Protein AF-A0A6I9X4E3-F1 (afdb_monomer)

Radius of gyration: 18.96 Å; Cα contacts (8 Å, |Δi|>4): 136; chains: 1; bounding box: 42×47×48 Å

Sequence (162 aa):
MKYLDNVIDNRWKFTHHFEMVSGKAERVLSRLDLLMPNLRSPKFDKQWREMLTEIFPDDAALYTRKLIVPHLEKWLSRTHGFLSYRLTQALTNHGCFSSYLYRIRKFYTKRCEFCPAGRNDAGHTVFRCEAWSYLREEVERRLRKRLSEGTLVESMLSGRDE

Solvent-accessible surface area (backbone atoms only — not comparable to full-atom values): 9548 Å² total; per-residue (Å²): 90,81,54,95,94,38,45,38,49,100,83,74,44,53,62,69,34,50,52,52,50,49,56,48,46,52,52,50,49,51,51,45,51,72,74,42,74,56,85,78,42,88,82,41,57,64,63,48,50,54,59,65,67,56,85,58,89,89,49,74,56,51,65,31,38,69,43,42,59,88,43,41,72,63,59,75,66,55,88,53,80,81,81,46,77,69,54,48,26,46,56,50,51,32,73,89,28,32,37,38,26,29,76,72,70,75,39,96,48,38,53,35,92,72,44,98,77,55,53,20,36,34,71,34,54,71,54,62,33,70,74,43,41,72,63,43,51,55,50,20,61,76,67,72,42,79,66,36,74,90,36,46,54,59,52,60,71,67,51,72,78,126

Secondary structure (DSSP, 8-state):
-EETTEE--TT---HHHHHHHHHHHHHHHHHHHHH-GGGG-TTTHHHHHHHHH---TT-TTHHHHHHHGGGHHHHHT--S----HHHHHHHHT-SS-HHHHHHTTSSS--B-SS-SSSB-SHHHHHHT-GGGHHHHHHHHHHHTS---HHHHHHHHHH----

Organism: NCBI:txid144034

Mean predicted aligned error: 12.14 Å

pLDDT: mean 77.06, std 16.62, range [36.5, 94.88]

Structure (mmCIF, N/CA/C/O backbone):
data_AF-A0A6I9X4E3-F1
#
_entry.id   AF-A0A6I9X4E3-F1
#
loop_
_atom_site.group_PDB
_atom_site.id
_atom_site.type_symbol
_atom_site.label_atom_id
_atom_site.label_alt_id
_atom_site.label_comp_id
_atom_site.label_asym_id
_atom_site.label_entity_id
_atom_site.label_seq_id
_atom_site.pdbx_PDB_ins_code
_atom_site.Cartn_x
_atom_site.Cartn_y
_atom_site.Cartn_z
_atom_site.occupancy
_atom_site.B_iso_or_equiv
_atom_site.auth_seq_id
_atom_site.auth_comp_id
_atom_site.auth_asym_id
_atom_site.auth_atom_id
_atom_site.pdbx_PDB_model_num
ATOM 1 N N . MET A 1 1 ? -9.111 -33.411 -0.351 1.00 55.09 1 MET A N 1
ATOM 2 C CA . MET A 1 1 ? -7.936 -33.215 -1.236 1.00 55.09 1 MET A CA 1
ATOM 3 C C . MET A 1 1 ? -7.350 -31.826 -0.993 1.00 55.09 1 MET A C 1
ATOM 5 O O . MET A 1 1 ? -8.129 -30.913 -0.751 1.00 55.09 1 MET A O 1
ATOM 9 N N . LYS A 1 2 ? -6.019 -31.645 -1.015 1.00 57.34 2 LYS A N 1
ATOM 10 C CA . LYS A 1 2 ? -5.399 -30.305 -1.003 1.00 57.34 2 LYS A CA 1
ATOM 11 C C . LYS A 1 2 ? -5.208 -29.814 -2.439 1.00 57.34 2 LYS A C 1
ATOM 13 O O . LYS A 1 2 ? -4.599 -30.526 -3.227 1.00 57.34 2 LYS A O 1
ATOM 18 N N . TYR A 1 3 ? -5.704 -28.624 -2.760 1.00 48.06 3 TYR A N 1
ATOM 19 C CA . TYR A 1 3 ? -5.528 -27.985 -4.066 1.00 48.06 3 TYR A CA 1
ATOM 20 C C . TYR A 1 3 ? -5.309 -26.483 -3.888 1.00 48.06 3 TYR A C 1
ATOM 22 O O . TYR A 1 3 ? -6.135 -25.821 -3.263 1.00 48.06 3 TYR A O 1
ATOM 30 N N . LEU A 1 4 ? -4.197 -25.958 -4.418 1.00 47.81 4 LEU A N 1
ATOM 31 C CA . LEU A 1 4 ? -3.814 -24.541 -4.302 1.00 47.81 4 LEU A CA 1
ATOM 32 C C . LEU A 1 4 ? -3.966 -24.008 -2.863 1.00 47.81 4 LEU A C 1
ATOM 34 O O . LEU A 1 4 ? -4.667 -23.031 -2.630 1.00 47.81 4 LEU A O 1
ATOM 38 N N . ASP A 1 5 ? -3.393 -24.728 -1.892 1.00 54.94 5 ASP A N 1
ATOM 39 C CA . ASP A 1 5 ? -3.463 -24.451 -0.444 1.00 54.94 5 ASP A CA 1
ATOM 40 C C . ASP A 1 5 ? -4.854 -24.546 0.222 1.00 54.94 5 ASP A C 1
ATOM 42 O O . ASP A 1 5 ? -4.971 -24.403 1.442 1.00 54.94 5 ASP A O 1
ATOM 46 N N . ASN A 1 6 ? -5.897 -24.909 -0.529 1.00 52.66 6 ASN A N 1
ATOM 47 C CA . ASN A 1 6 ? -7.249 -25.136 -0.017 1.00 52.66 6 ASN A CA 1
ATOM 48 C C . ASN A 1 6 ? -7.501 -26.622 0.274 1.00 52.66 6 ASN A C 1
ATOM 50 O O . ASN A 1 6 ? -7.060 -27.496 -0.474 1.00 52.66 6 ASN A O 1
ATOM 54 N N . VAL A 1 7 ? -8.228 -26.926 1.356 1.00 63.41 7 VAL A N 1
ATOM 55 C CA . VAL A 1 7 ? -8.641 -28.301 1.695 1.00 63.41 7 VAL A CA 1
ATOM 56 C C . VAL A 1 7 ? -10.094 -28.499 1.279 1.00 63.41 7 VAL A C 1
ATOM 58 O O . VAL A 1 7 ? -11.002 -27.963 1.898 1.00 63.41 7 VAL A O 1
ATOM 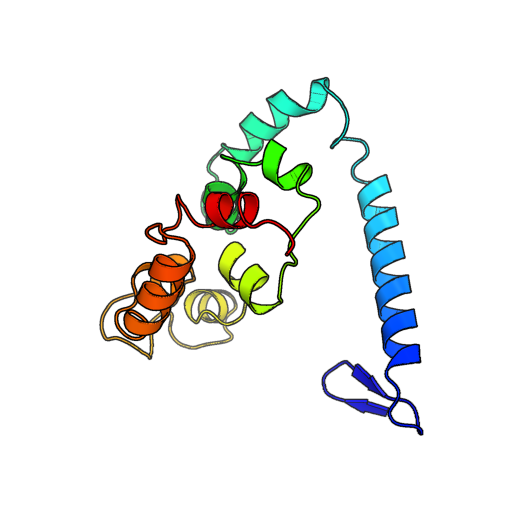61 N N . ILE A 1 8 ? -10.307 -29.276 0.224 1.00 54.81 8 ILE A N 1
ATOM 62 C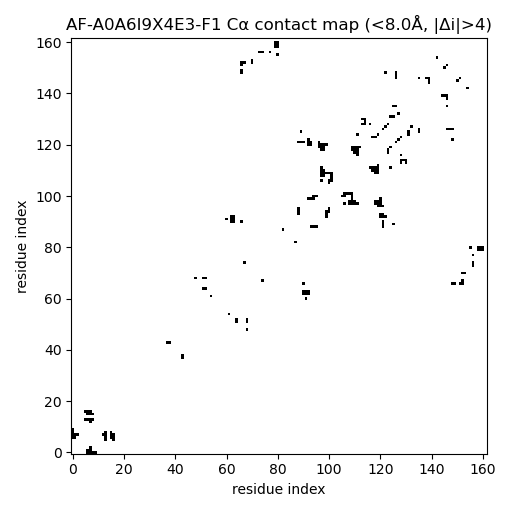 CA . ILE A 1 8 ? -11.626 -29.508 -0.369 1.00 54.81 8 ILE A CA 1
ATOM 63 C C . ILE A 1 8 ? -12.132 -30.882 0.092 1.00 54.81 8 ILE A C 1
ATOM 65 O O . ILE A 1 8 ? -11.390 -31.872 -0.010 1.00 54.81 8 ILE A O 1
ATOM 69 N N . ASP A 1 9 ? -13.354 -30.945 0.632 1.00 66.19 9 ASP A N 1
ATOM 70 C CA . ASP A 1 9 ? -14.000 -32.212 0.998 1.00 66.19 9 ASP A CA 1
ATOM 71 C C . ASP A 1 9 ? -14.547 -32.957 -0.238 1.00 66.19 9 ASP A C 1
ATOM 73 O O . ASP A 1 9 ? -14.553 -32.446 -1.358 1.00 66.19 9 ASP A O 1
ATOM 77 N N . ASN A 1 10 ? -14.985 -34.204 -0.061 1.00 64.19 10 ASN A N 1
ATOM 78 C CA . ASN A 1 10 ? -15.524 -35.027 -1.154 1.00 64.19 10 ASN A CA 1
ATOM 79 C C . ASN A 1 10 ? -16.861 -34.513 -1.723 1.00 64.19 10 ASN A C 1
ATOM 81 O O . ASN A 1 10 ? -17.331 -35.031 -2.732 1.00 64.19 10 ASN A O 1
ATOM 85 N N . ARG A 1 11 ? -17.465 -33.498 -1.097 1.00 63.97 11 ARG A N 1
ATOM 86 C CA . ARG A 1 11 ? -18.688 -32.818 -1.534 1.00 63.97 11 ARG A CA 1
ATOM 87 C C . ARG A 1 11 ? -18.393 -31.444 -2.140 1.00 63.97 11 ARG A C 1
ATOM 89 O O . ARG A 1 11 ? -19.334 -30.689 -2.372 1.00 63.97 11 ARG A O 1
ATOM 96 N N . TRP A 1 12 ? -17.119 -31.125 -2.391 1.00 56.16 12 TRP A N 1
ATOM 97 C CA . TRP A 1 12 ? -16.671 -29.828 -2.907 1.00 56.16 12 TRP A CA 1
ATOM 98 C C . TRP A 1 12 ? -17.074 -28.639 -2.024 1.00 56.16 12 TRP A C 1
ATOM 100 O O . TRP A 1 12 ? -17.170 -27.504 -2.490 1.00 56.16 12 TRP A O 1
ATOM 110 N N . LYS A 1 13 ? -17.295 -28.876 -0.728 1.00 61.41 13 LYS A N 1
ATOM 111 C CA . LYS A 1 13 ? -17.567 -27.817 0.238 1.00 61.41 13 LYS A CA 1
ATOM 112 C C . LYS A 1 13 ? -16.262 -27.352 0.874 1.00 61.41 13 LYS A C 1
ATOM 114 O O . LYS A 1 13 ? -15.345 -28.126 1.150 1.00 61.41 13 LYS A O 1
ATOM 119 N N . PHE A 1 14 ? -16.197 -26.048 1.122 1.00 52.66 14 PHE A N 1
ATOM 120 C CA . PHE A 1 14 ? -15.047 -25.381 1.737 1.00 52.66 14 PHE A CA 1
ATOM 121 C C . PHE A 1 14 ? -15.134 -25.343 3.266 1.00 52.66 14 PHE A C 1
ATOM 123 O O . PHE A 1 14 ? -14.249 -24.789 3.911 1.00 52.66 14 PHE A O 1
ATOM 130 N N . THR A 1 15 ? -16.185 -25.914 3.860 1.00 62.81 15 THR A N 1
ATOM 131 C CA . THR A 1 15 ? -16.524 -25.759 5.282 1.00 62.81 15 THR A CA 1
ATOM 132 C C . THR A 1 15 ? -15.370 -26.168 6.194 1.00 62.81 15 THR A C 1
ATOM 134 O O . THR A 1 15 ? -14.952 -25.386 7.039 1.00 62.81 15 THR A O 1
ATOM 137 N N . HIS A 1 16 ? -14.750 -27.321 5.933 1.00 62.38 16 HIS A N 1
ATOM 138 C CA . HIS A 1 16 ? -13.613 -27.799 6.721 1.00 62.38 16 HIS A CA 1
ATOM 139 C C . HIS A 1 16 ? -12.358 -26.919 6.569 1.00 62.38 16 HIS A C 1
ATOM 141 O O . HIS A 1 16 ? -11.597 -26.718 7.517 1.00 62.38 16 HIS A O 1
ATOM 147 N N . HIS A 1 17 ? -12.132 -26.353 5.377 1.00 63.72 17 HIS A N 1
ATOM 148 C CA . HIS A 1 17 ? -11.059 -25.381 5.171 1.00 63.72 17 HIS A CA 1
ATOM 149 C C . HIS A 1 1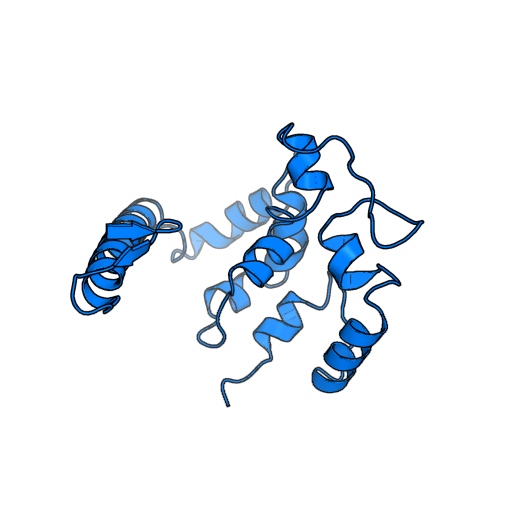7 ? -11.327 -24.081 5.934 1.00 63.72 17 HIS A C 1
ATOM 151 O O . HIS A 1 17 ? -10.422 -23.592 6.606 1.00 63.72 17 HIS A O 1
ATOM 157 N N . PHE A 1 18 ? -12.558 -23.564 5.892 1.00 67.69 18 PHE A N 1
ATOM 158 C CA . PHE A 1 18 ? -12.958 -22.380 6.653 1.00 67.69 18 PHE A CA 1
ATOM 159 C C . PHE A 1 18 ? -12.842 -22.596 8.162 1.00 67.69 18 PHE A C 1
ATOM 161 O O . PHE A 1 18 ? -12.282 -21.738 8.831 1.00 67.69 18 PHE A O 1
ATOM 168 N N . GLU A 1 19 ? -13.258 -23.743 8.698 1.00 70.44 19 GLU A N 1
ATOM 169 C CA . GLU A 1 19 ? -13.080 -24.083 10.119 1.00 70.44 19 GLU A CA 1
ATOM 170 C C . GLU A 1 19 ? -11.597 -24.113 10.517 1.00 70.44 19 GLU A C 1
ATOM 172 O O . GLU A 1 19 ? -11.201 -23.545 11.536 1.00 70.44 19 GLU A O 1
ATOM 177 N N . MET A 1 20 ? -10.735 -24.714 9.688 1.00 66.38 20 MET A N 1
ATOM 178 C CA . MET A 1 20 ? -9.293 -24.733 9.947 1.00 66.38 20 MET A CA 1
ATOM 179 C C . MET A 1 20 ? -8.652 -23.348 9.865 1.00 66.38 20 MET A C 1
ATOM 181 O O . MET A 1 20 ? -7.776 -23.036 10.677 1.00 66.38 20 MET A O 1
ATOM 185 N N . VAL A 1 21 ? -9.027 -22.540 8.871 1.00 66.25 21 VAL A N 1
ATOM 186 C CA . VAL A 1 21 ? -8.497 -21.182 8.696 1.00 66.25 21 VAL A CA 1
ATOM 187 C C . VAL A 1 21 ? -9.022 -20.265 9.795 1.00 66.25 21 VAL A C 1
ATOM 189 O O . VAL A 1 21 ? -8.214 -19.545 10.372 1.00 66.25 21 VAL A O 1
ATOM 192 N N . SER A 1 22 ? -10.302 -20.356 10.164 1.00 61.72 22 SER A N 1
ATOM 193 C CA . SER A 1 22 ? -10.894 -19.618 11.288 1.00 61.72 22 SER A CA 1
ATOM 194 C C . SER A 1 22 ? -10.214 -19.989 12.598 1.00 61.72 22 SER A C 1
ATOM 196 O O . SER A 1 22 ? -9.691 -19.118 13.277 1.00 61.72 22 SER A O 1
ATOM 198 N N . GLY A 1 23 ? -10.065 -21.282 12.901 1.00 66.62 23 GLY A N 1
ATOM 199 C CA . GLY A 1 23 ? -9.378 -21.713 14.119 1.00 66.62 23 GLY A CA 1
ATOM 200 C C . GLY A 1 23 ? -7.894 -21.322 14.148 1.00 66.62 23 GLY A C 1
ATOM 201 O O . GLY A 1 23 ? -7.329 -21.068 15.211 1.00 66.62 23 GLY A O 1
ATOM 202 N N . LYS A 1 24 ? -7.215 -21.252 12.993 1.00 67.69 24 LYS A N 1
ATOM 203 C CA . LYS A 1 24 ? -5.848 -20.702 12.910 1.00 67.69 24 LYS A CA 1
ATOM 204 C C . LYS A 1 24 ? -5.839 -19.190 13.110 1.00 67.69 24 LYS A C 1
ATOM 206 O O . LYS A 1 24 ? -4.972 -18.710 13.834 1.00 67.69 24 LYS A O 1
ATOM 211 N N . ALA A 1 25 ? -6.776 -18.470 12.500 1.00 49.62 25 ALA A N 1
ATOM 212 C CA . ALA A 1 25 ? -6.932 -17.033 12.657 1.00 49.62 25 ALA A CA 1
ATOM 213 C C . ALA A 1 25 ? -7.238 -16.681 14.115 1.00 49.62 25 ALA A C 1
ATOM 215 O O . ALA A 1 25 ? -6.543 -15.845 14.662 1.00 49.62 25 ALA A O 1
ATOM 216 N N . GLU A 1 26 ? -8.147 -17.387 14.786 1.00 57.12 26 GLU A N 1
ATOM 217 C CA . GLU A 1 26 ? -8.448 -17.230 16.215 1.00 57.12 26 GLU A CA 1
ATOM 218 C C . GLU A 1 26 ? -7.227 -17.484 17.098 1.00 57.12 26 GLU A C 1
ATOM 220 O O . GLU A 1 26 ? -6.965 -16.718 18.017 1.00 57.12 26 GLU A O 1
ATOM 225 N N . ARG A 1 27 ? -6.415 -18.510 16.811 1.00 64.62 27 ARG A N 1
ATOM 226 C CA . ARG A 1 27 ? -5.173 -18.753 17.566 1.00 64.62 27 ARG A CA 1
ATOM 227 C C . ARG A 1 27 ? -4.122 -17.673 17.336 1.00 64.62 27 ARG A C 1
ATOM 229 O O . ARG A 1 27 ? -3.394 -17.329 18.264 1.00 64.62 27 ARG A O 1
ATOM 236 N N . VAL A 1 28 ? -4.013 -17.161 16.112 1.00 60.22 28 VAL A N 1
ATOM 237 C CA . VAL A 1 28 ? -3.111 -16.049 15.789 1.00 60.22 28 VAL A CA 1
ATOM 238 C C . VAL A 1 28 ? -3.616 -14.763 16.43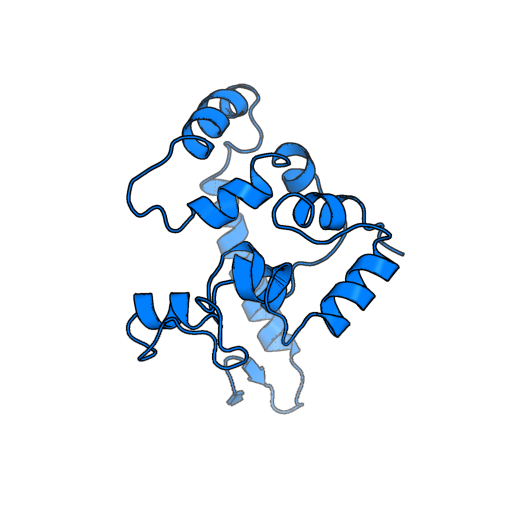5 1.00 60.22 28 VAL A C 1
ATOM 240 O O . VAL A 1 28 ? -2.823 -14.091 17.076 1.00 60.22 28 VAL A O 1
ATOM 243 N N . LEU A 1 29 ? -4.913 -14.467 16.353 1.00 49.41 29 LEU A N 1
ATOM 244 C CA . LEU A 1 29 ? -5.566 -13.323 16.987 1.00 49.41 29 LEU A CA 1
ATOM 245 C C . LEU A 1 29 ? -5.449 -13.392 18.506 1.00 49.41 29 LEU A C 1
ATOM 247 O O . LEU A 1 29 ? -5.061 -12.409 19.104 1.00 49.41 29 LEU A O 1
ATOM 251 N N . SER A 1 30 ? -5.653 -14.555 19.123 1.00 55.22 30 SER A N 1
ATOM 252 C CA . SER A 1 30 ? -5.479 -14.747 20.565 1.00 55.22 30 SER A CA 1
ATOM 253 C C . SER A 1 30 ? -4.018 -14.568 20.992 1.00 55.22 30 SER A C 1
ATOM 255 O O . SER A 1 30 ? -3.742 -13.936 22.004 1.00 55.22 30 SER A O 1
ATOM 257 N N . ARG A 1 31 ? -3.046 -15.043 20.200 1.00 50.41 31 ARG A N 1
ATOM 258 C CA . ARG A 1 31 ? -1.618 -14.784 20.467 1.00 50.41 31 ARG A CA 1
ATOM 259 C C . ARG A 1 31 ? -1.226 -13.331 20.229 1.00 50.41 31 ARG A C 1
ATOM 261 O O . ARG A 1 31 ? -0.376 -12.825 20.950 1.00 50.41 31 ARG A O 1
ATOM 268 N N . LEU A 1 32 ? -1.824 -12.678 19.239 1.00 51.19 32 LEU A N 1
ATOM 269 C CA . LEU A 1 32 ? -1.653 -11.254 18.976 1.00 51.19 32 LEU A CA 1
ATOM 270 C C . LEU A 1 32 ? -2.302 -10.415 20.082 1.00 51.19 32 LEU A C 1
ATOM 272 O O . LEU A 1 32 ? -1.669 -9.475 20.529 1.00 51.19 32 LEU A O 1
ATOM 276 N N . ASP A 1 33 ? -3.467 -10.796 20.605 1.00 45.94 33 ASP A N 1
ATOM 277 C CA . ASP A 1 33 ? -4.105 -10.190 21.783 1.00 45.94 33 ASP A CA 1
ATOM 278 C C . ASP A 1 33 ? -3.231 -10.354 23.035 1.00 45.94 33 ASP A C 1
ATOM 280 O O . ASP A 1 33 ? -3.090 -9.421 23.822 1.00 45.94 33 ASP A O 1
ATOM 284 N N . LEU A 1 34 ? -2.578 -11.512 23.193 1.00 51.94 34 LEU A N 1
ATOM 285 C CA . LEU A 1 34 ? -1.637 -11.773 24.289 1.00 51.94 34 LEU A CA 1
ATOM 286 C C . LEU A 1 34 ? -0.309 -11.007 24.142 1.00 51.94 34 LEU A C 1
ATOM 288 O O . LEU A 1 34 ? 0.288 -10.624 25.144 1.00 51.94 34 LEU A O 1
ATOM 292 N N . LEU A 1 35 ? 0.157 -10.769 22.912 1.00 42.66 35 LEU A N 1
ATOM 293 C CA . LEU A 1 35 ? 1.342 -9.950 22.614 1.00 42.66 35 LEU A CA 1
ATOM 294 C C . LEU A 1 35 ? 1.038 -8.446 22.592 1.00 42.66 35 LEU A C 1
ATOM 296 O O . LEU A 1 35 ? 1.953 -7.637 22.744 1.00 42.66 35 LEU A O 1
ATOM 300 N N . MET A 1 36 ? -0.226 -8.059 22.411 1.00 48.59 36 MET A N 1
ATOM 301 C CA . MET A 1 36 ? -0.662 -6.673 22.236 1.00 48.59 36 MET A CA 1
ATOM 302 C C . MET A 1 36 ? -1.744 -6.222 23.242 1.00 48.59 36 MET A C 1
ATOM 304 O O . MET A 1 36 ? -2.715 -5.584 22.829 1.00 48.59 36 MET A O 1
ATOM 308 N N . PRO A 1 37 ? -1.545 -6.353 24.573 1.00 44.91 37 PRO A N 1
ATOM 309 C CA . PRO A 1 37 ? -2.338 -5.590 25.556 1.00 44.91 37 PRO A CA 1
ATOM 310 C C . PRO A 1 37 ? -2.144 -4.058 25.422 1.00 44.91 37 PRO A C 1
ATOM 312 O O . PRO A 1 37 ? -2.823 -3.248 26.049 1.00 44.91 37 PRO A O 1
ATOM 315 N N . ASN A 1 38 ? -1.216 -3.666 24.557 1.00 46.19 38 ASN A N 1
ATOM 316 C CA . ASN A 1 38 ? -0.629 -2.354 24.383 1.00 46.19 38 ASN A CA 1
ATOM 317 C C . ASN A 1 38 ? -1.339 -1.450 23.366 1.00 46.19 38 ASN A C 1
ATOM 319 O O . ASN A 1 38 ? -1.136 -0.242 23.390 1.00 46.19 38 ASN A O 1
ATOM 323 N N . LEU A 1 39 ? -2.219 -1.986 22.515 1.00 48.34 39 LEU A N 1
ATOM 324 C CA . LEU A 1 39 ? -2.996 -1.154 21.583 1.00 48.34 39 LEU A CA 1
ATOM 325 C C . LEU A 1 39 ? -4.139 -0.370 22.256 1.00 48.34 39 LEU A C 1
ATOM 327 O O . LEU A 1 39 ? -4.776 0.451 21.606 1.00 48.34 39 LEU A O 1
ATOM 331 N N . ARG A 1 40 ? -4.436 -0.635 23.536 1.00 45.94 40 ARG A N 1
ATOM 332 C CA . ARG A 1 40 ? -5.590 -0.055 24.250 1.00 45.94 40 ARG A CA 1
ATOM 333 C C . ARG A 1 40 ? -5.224 0.821 25.454 1.00 45.94 40 ARG A C 1
ATOM 335 O O . ARG A 1 40 ? -6.121 1.229 26.186 1.00 45.94 40 ARG A O 1
ATOM 342 N N . SER A 1 41 ? -3.942 1.118 25.689 1.00 45.00 41 SER A N 1
ATOM 343 C CA . SER A 1 41 ? -3.520 1.931 26.841 1.00 45.00 41 SER A CA 1
ATOM 344 C C . SER A 1 41 ? -3.166 3.372 26.436 1.00 45.00 41 SER A C 1
ATOM 346 O O . SER A 1 41 ? -2.341 3.559 25.545 1.00 45.00 41 SER A O 1
ATOM 348 N N . PRO A 1 42 ? -3.679 4.412 27.120 1.00 46.28 42 PRO A N 1
ATOM 349 C CA . PRO A 1 42 ? -3.357 5.815 26.819 1.00 46.28 42 PRO A CA 1
ATOM 350 C C . PRO A 1 42 ? -1.864 6.169 26.931 1.00 46.28 42 PRO A C 1
ATOM 352 O O . PRO A 1 42 ? -1.402 7.125 26.317 1.00 46.28 42 PRO A O 1
ATOM 355 N N . LYS A 1 43 ? -1.081 5.398 27.703 1.00 45.50 43 LYS A N 1
ATOM 356 C CA . LYS A 1 43 ? 0.378 5.587 27.835 1.00 45.50 43 LYS A CA 1
ATOM 357 C C . LYS A 1 43 ? 1.173 5.051 26.633 1.00 45.50 43 LYS A C 1
ATOM 359 O O . LYS A 1 43 ? 2.348 5.379 26.503 1.00 45.50 43 LYS A O 1
ATOM 364 N N . PHE A 1 44 ? 0.544 4.253 25.769 1.00 51.44 44 PHE A N 1
ATOM 365 C CA . PHE A 1 44 ? 1.168 3.602 24.614 1.00 51.44 44 PHE A CA 1
ATOM 366 C C . PHE A 1 44 ? 1.180 4.458 23.340 1.00 51.44 44 PHE A C 1
ATOM 368 O O . PHE A 1 44 ? 2.004 4.225 22.462 1.00 51.44 44 PHE A O 1
ATOM 375 N N . ASP A 1 45 ? 0.325 5.477 23.250 1.00 56.22 45 ASP A N 1
ATOM 376 C CA . ASP A 1 45 ? 0.133 6.267 22.028 1.00 56.22 45 ASP A CA 1
ATOM 377 C C . ASP A 1 45 ? 1.378 7.103 21.652 1.00 56.22 45 ASP A C 1
ATOM 379 O O . ASP A 1 45 ? 1.827 7.116 20.505 1.00 56.22 45 ASP A O 1
ATOM 383 N N . LYS A 1 46 ? 2.035 7.736 22.635 1.00 58.28 46 LYS A N 1
ATOM 384 C CA . LYS A 1 46 ? 3.151 8.658 22.356 1.00 58.28 46 LYS A CA 1
ATOM 385 C C . LYS A 1 46 ? 4.436 7.951 21.891 1.00 58.28 46 LYS A C 1
ATOM 387 O O . LYS A 1 46 ? 4.984 8.314 20.854 1.00 58.28 46 LYS A O 1
ATOM 392 N N . GLN A 1 47 ? 4.881 6.914 22.609 1.00 61.53 47 GLN A N 1
ATOM 393 C CA . GLN A 1 47 ? 6.108 6.169 22.273 1.00 61.53 47 GLN A CA 1
ATOM 394 C C . GLN A 1 47 ? 5.995 5.400 20.950 1.00 61.53 47 GLN A C 1
ATOM 396 O O . GLN A 1 47 ? 6.969 5.290 20.207 1.00 61.53 47 GLN A O 1
ATOM 401 N N . TRP A 1 48 ? 4.810 4.879 20.622 1.00 63.81 48 TRP A N 1
ATOM 402 C CA . TRP A 1 48 ? 4.614 4.143 19.373 1.00 63.81 48 TRP A CA 1
ATOM 403 C C . TRP A 1 48 ? 4.553 5.055 18.165 1.00 63.81 48 TRP A C 1
ATOM 405 O O . TRP A 1 48 ?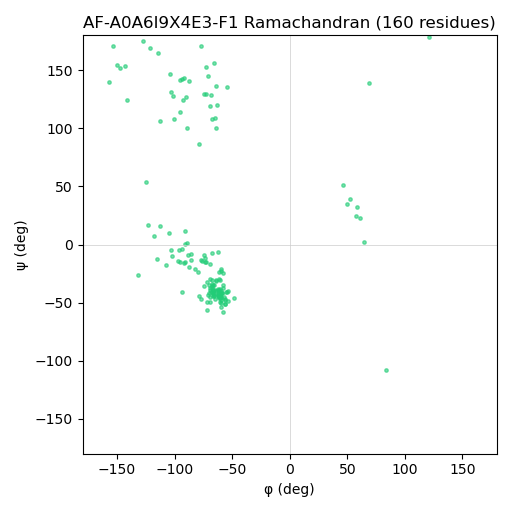 5.086 4.686 17.123 1.00 63.81 48 TRP A O 1
ATOM 415 N N . ARG A 1 49 ? 3.966 6.250 18.289 1.00 64.44 49 ARG A N 1
ATOM 416 C CA . ARG A 1 49 ? 4.043 7.250 17.219 1.00 64.44 49 ARG A CA 1
ATOM 417 C C . ARG A 1 49 ? 5.487 7.620 16.925 1.00 64.44 49 ARG A C 1
ATOM 419 O O . ARG A 1 49 ? 5.872 7.567 15.765 1.00 64.44 49 ARG A O 1
ATOM 426 N N . GLU A 1 50 ? 6.280 7.898 17.958 1.00 69.00 50 GLU A N 1
ATOM 427 C CA . GLU A 1 50 ? 7.707 8.213 17.822 1.00 69.00 50 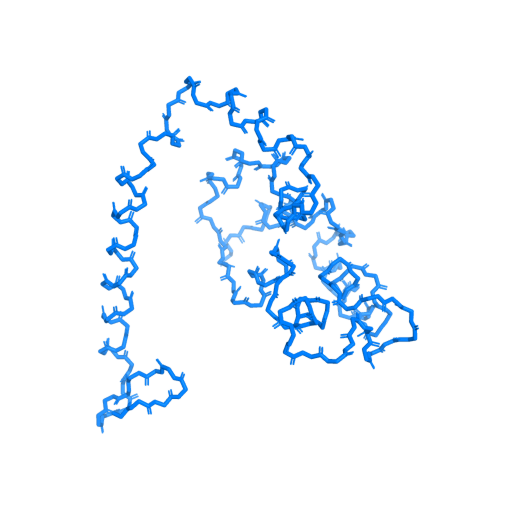GLU A CA 1
ATOM 428 C C . GLU A 1 50 ? 8.454 7.081 17.083 1.00 69.00 50 GLU A C 1
ATOM 430 O O . GLU A 1 50 ? 9.043 7.328 16.028 1.00 69.00 50 GLU A O 1
ATOM 435 N N . MET A 1 51 ? 8.294 5.824 17.517 1.00 69.81 51 MET A N 1
ATOM 436 C CA . MET A 1 51 ? 8.882 4.641 16.862 1.00 69.81 51 MET A CA 1
ATOM 437 C C . MET A 1 51 ? 8.383 4.426 15.419 1.00 69.81 51 MET A C 1
ATOM 439 O O . MET A 1 51 ? 9.146 4.092 14.513 1.00 69.81 51 MET A O 1
ATOM 443 N N . LEU A 1 52 ? 7.087 4.619 15.164 1.00 70.12 52 LEU A N 1
ATOM 444 C CA . LEU A 1 52 ? 6.489 4.467 13.835 1.00 70.12 52 LEU A CA 1
ATOM 445 C C . LEU A 1 52 ? 6.848 5.616 12.885 1.00 70.12 52 LEU A C 1
ATOM 447 O O . LEU A 1 52 ? 6.692 5.452 11.675 1.00 70.12 52 LEU A O 1
ATOM 451 N N . THR A 1 53 ? 7.357 6.733 13.401 1.00 71.31 53 THR A N 1
ATOM 452 C CA . THR A 1 53 ? 7.897 7.840 12.600 1.00 71.31 53 THR A CA 1
ATOM 453 C C . THR A 1 53 ? 9.413 7.786 12.414 1.00 71.31 53 THR A C 1
ATOM 455 O O . THR A 1 53 ? 9.931 8.442 11.513 1.00 71.31 53 THR A O 1
ATOM 458 N N . GLU A 1 54 ? 10.125 6.977 13.201 1.00 72.06 54 GLU A N 1
ATOM 459 C CA . GLU A 1 54 ? 11.578 6.826 13.104 1.00 72.06 54 GLU A CA 1
ATOM 460 C C . GLU A 1 54 ? 11.980 6.132 11.795 1.00 72.06 54 GLU A C 1
ATOM 462 O O . GLU A 1 54 ? 11.436 5.087 11.441 1.00 72.06 54 GLU A O 1
ATOM 467 N N . ILE A 1 55 ? 12.912 6.703 11.031 1.00 71.56 55 ILE A N 1
ATOM 468 C CA . ILE A 1 55 ? 13.341 6.139 9.744 1.00 71.56 55 ILE A CA 1
ATOM 469 C C . ILE A 1 55 ? 14.592 5.291 9.964 1.00 71.56 55 ILE A C 1
ATOM 471 O O . ILE A 1 55 ? 15.660 5.826 10.249 1.00 71.56 55 ILE A O 1
ATOM 475 N N . PHE A 1 56 ? 14.475 3.980 9.754 1.00 72.12 56 PHE A N 1
ATOM 476 C CA . PHE A 1 56 ? 15.621 3.074 9.749 1.00 72.12 56 PHE A CA 1
ATOM 477 C C . PHE A 1 56 ? 16.155 2.884 8.318 1.00 72.12 56 PHE A C 1
ATOM 479 O O . PHE A 1 56 ? 15.358 2.806 7.373 1.00 72.12 56 PHE A O 1
ATOM 486 N N . PRO A 1 57 ? 17.484 2.785 8.125 1.00 57.44 57 PRO A N 1
ATOM 487 C CA . PRO A 1 57 ? 18.057 2.335 6.861 1.00 57.44 57 PRO A CA 1
ATOM 488 C C . PRO A 1 57 ? 17.464 0.975 6.459 1.00 57.44 57 PRO A C 1
ATOM 490 O O . PRO A 1 57 ? 17.310 0.094 7.301 1.00 57.44 57 PRO A O 1
ATOM 493 N N . ASP A 1 58 ? 17.102 0.819 5.184 1.00 65.56 58 ASP A N 1
ATOM 494 C CA . ASP A 1 58 ? 16.497 -0.401 4.620 1.00 65.56 58 ASP A CA 1
ATOM 495 C C . ASP A 1 58 ? 15.149 -0.839 5.227 1.00 65.56 58 ASP A C 1
ATOM 497 O O . ASP A 1 58 ? 14.736 -1.994 5.081 1.00 65.56 58 ASP A O 1
ATOM 501 N N . ASP A 1 59 ? 14.408 0.089 5.840 1.00 72.94 59 ASP A N 1
ATOM 502 C CA . ASP A 1 59 ? 13.092 -0.211 6.396 1.00 72.94 59 ASP A CA 1
ATOM 503 C C . ASP A 1 59 ? 12.069 -0.607 5.315 1.00 72.94 59 ASP A C 1
ATOM 505 O O . ASP A 1 59 ? 11.443 0.223 4.645 1.00 72.94 59 ASP A O 1
ATOM 509 N N . ALA A 1 60 ? 11.846 -1.916 5.192 1.00 72.69 60 ALA A N 1
ATOM 510 C CA . ALA A 1 60 ? 10.838 -2.490 4.313 1.00 72.69 60 ALA A CA 1
ATOM 511 C C . ALA A 1 60 ? 9.406 -2.049 4.671 1.00 72.69 60 ALA A C 1
ATOM 513 O O . ALA A 1 60 ? 8.545 -2.059 3.790 1.00 72.69 60 ALA A O 1
ATOM 514 N N . ALA A 1 61 ? 9.150 -1.649 5.921 1.00 79.44 61 ALA A N 1
ATOM 515 C CA . ALA A 1 61 ? 7.849 -1.188 6.390 1.00 79.44 61 ALA A CA 1
ATOM 516 C C . ALA A 1 61 ? 7.611 0.311 6.145 1.00 79.44 61 ALA A C 1
ATOM 518 O O . ALA A 1 61 ? 6.477 0.766 6.305 1.00 79.44 61 ALA A O 1
ATOM 519 N N . LEU A 1 62 ? 8.622 1.076 5.711 1.00 83.88 62 LEU A N 1
ATOM 520 C CA . LEU A 1 62 ? 8.529 2.529 5.522 1.00 83.88 62 LEU A CA 1
ATOM 521 C C . LEU A 1 62 ? 7.362 2.921 4.612 1.00 83.88 62 LEU A C 1
ATOM 523 O O . LEU A 1 62 ? 6.660 3.891 4.887 1.00 83.88 62 LEU A O 1
ATOM 527 N N . TYR A 1 63 ? 7.139 2.157 3.541 1.00 87.75 63 TYR A N 1
ATOM 528 C CA . TYR A 1 63 ? 6.021 2.382 2.626 1.00 87.75 63 TYR A CA 1
ATOM 529 C C . TYR A 1 63 ? 4.674 2.285 3.354 1.00 87.75 63 TYR A C 1
ATOM 531 O O . TYR A 1 63 ? 3.892 3.232 3.342 1.00 87.75 63 TYR A O 1
ATOM 539 N N . THR A 1 64 ? 4.436 1.177 4.057 1.00 88.75 64 THR A N 1
ATOM 540 C CA . THR A 1 64 ? 3.204 0.943 4.819 1.00 88.75 64 THR A CA 1
ATOM 541 C C . THR A 1 64 ? 3.007 1.999 5.904 1.00 88.75 64 THR A C 1
ATOM 543 O O . THR A 1 64 ? 1.906 2.522 6.069 1.00 88.75 64 THR A O 1
ATOM 546 N N . ARG A 1 65 ? 4.081 2.351 6.628 1.00 86.19 65 ARG A N 1
ATOM 547 C CA . ARG A 1 65 ? 4.039 3.365 7.689 1.00 86.19 65 ARG A CA 1
ATOM 548 C C . ARG A 1 65 ? 3.640 4.729 7.131 1.00 86.19 65 ARG A C 1
ATOM 550 O O . ARG A 1 65 ? 2.743 5.353 7.685 1.00 86.19 65 ARG A O 1
ATOM 557 N N . LYS A 1 66 ? 4.208 5.149 5.994 1.00 87.31 66 LYS A N 1
ATOM 558 C CA . LYS A 1 66 ? 3.832 6.407 5.321 1.00 87.31 66 LYS A CA 1
ATOM 559 C C . LYS A 1 66 ? 2.349 6.478 4.956 1.00 87.31 66 LYS A C 1
ATOM 561 O O . LYS A 1 66 ? 1.781 7.562 5.012 1.00 87.31 66 LYS A O 1
ATOM 566 N N . LEU A 1 67 ? 1.735 5.351 4.596 1.00 89.31 67 LEU A N 1
ATOM 567 C CA . LEU A 1 67 ? 0.312 5.296 4.260 1.00 89.31 67 LEU A CA 1
ATOM 568 C C . LEU A 1 67 ? -0.586 5.317 5.506 1.00 89.31 67 LEU A C 1
ATOM 570 O O . LEU A 1 67 ? -1.579 6.038 5.538 1.00 89.31 67 LEU A O 1
ATOM 574 N N . ILE A 1 68 ? -0.264 4.504 6.518 1.00 87.50 68 ILE A N 1
ATOM 575 C CA . ILE A 1 68 ? -1.183 4.217 7.631 1.00 87.50 68 ILE A CA 1
ATOM 576 C C . ILE A 1 68 ? -0.971 5.149 8.824 1.00 87.50 68 ILE A C 1
ATOM 578 O O . ILE A 1 68 ? -1.953 5.592 9.412 1.00 87.50 68 ILE A O 1
ATOM 582 N N . VAL A 1 69 ? 0.276 5.471 9.188 1.00 86.38 69 VAL A N 1
ATOM 583 C CA . VAL A 1 69 ? 0.594 6.245 10.406 1.00 86.38 69 VAL A CA 1
ATOM 584 C C . VAL A 1 69 ? -0.129 7.600 10.464 1.00 86.38 69 VAL A C 1
ATOM 586 O O . VAL A 1 69 ? -0.670 7.909 11.527 1.00 86.38 69 VAL A O 1
ATOM 589 N N . PRO A 1 70 ? -0.264 8.375 9.363 1.00 89.62 70 PRO A N 1
ATOM 590 C CA . PRO A 1 70 ? -1.037 9.625 9.377 1.00 89.62 70 PRO A CA 1
ATOM 591 C C . PRO A 1 70 ? -2.513 9.454 9.765 1.00 89.62 70 PRO A C 1
ATOM 593 O O . PRO A 1 70 ? -3.169 10.409 10.178 1.00 89.62 70 PRO A O 1
ATOM 596 N N . HIS A 1 71 ? -3.044 8.239 9.633 1.00 86.19 71 HIS A N 1
ATOM 597 C CA . HIS A 1 71 ? -4.437 7.906 9.895 1.00 86.19 71 HIS A CA 1
ATOM 598 C C . HIS A 1 71 ? -4.599 6.797 10.942 1.00 86.19 71 HIS A C 1
ATOM 600 O O . HIS A 1 71 ? -5.678 6.212 11.024 1.00 86.19 71 HIS A O 1
ATOM 606 N N . LEU A 1 72 ? -3.561 6.504 11.735 1.00 83.44 72 LEU A N 1
ATOM 607 C CA . LEU A 1 72 ? -3.474 5.290 12.553 1.00 83.44 72 LEU A CA 1
ATOM 608 C C . LEU A 1 72 ? -4.689 5.091 13.470 1.00 83.44 72 LEU A C 1
ATOM 610 O O . LEU A 1 72 ? -5.299 4.030 13.437 1.00 83.44 72 LEU A O 1
ATOM 614 N N . GLU A 1 73 ? -5.103 6.124 14.207 1.00 81.50 73 GLU A N 1
ATOM 615 C CA . GLU A 1 73 ? -6.266 6.050 15.110 1.00 81.50 73 GLU A CA 1
ATOM 616 C C . GLU A 1 73 ? -7.562 5.700 14.377 1.00 81.50 73 GLU A C 1
ATOM 618 O O . GLU A 1 73 ? -8.327 4.824 14.785 1.00 81.50 73 GLU A O 1
ATOM 623 N N . LYS A 1 74 ? -7.803 6.372 13.246 1.00 83.62 74 LYS A N 1
ATOM 624 C CA . LYS A 1 74 ? -8.985 6.132 12.412 1.00 83.62 74 LYS A CA 1
ATOM 625 C C . LYS A 1 74 ? -8.923 4.749 11.770 1.00 83.62 74 LYS A C 1
ATOM 627 O O . LYS A 1 74 ? -9.943 4.091 11.636 1.00 83.62 74 LYS A O 1
ATOM 632 N N . TRP A 1 75 ? -7.729 4.297 11.396 1.00 85.38 75 TRP A N 1
ATOM 633 C CA . TRP A 1 75 ? -7.499 2.971 10.837 1.00 85.38 75 TRP A CA 1
ATOM 634 C C . TRP A 1 75 ? -7.773 1.857 11.846 1.00 85.38 75 TRP A C 1
ATOM 636 O O . TRP A 1 75 ? -8.446 0.889 11.503 1.00 85.38 75 TRP A O 1
ATOM 646 N N . LEU A 1 76 ? -7.301 2.006 13.087 1.00 80.38 76 LEU A N 1
ATOM 647 C CA . LEU A 1 76 ? -7.520 1.043 14.170 1.00 80.38 76 LEU A CA 1
ATOM 648 C C . LEU A 1 76 ? -8.985 0.974 14.617 1.00 80.38 76 LEU A C 1
ATOM 650 O O . LEU A 1 76 ? -9.448 -0.086 15.027 1.00 80.38 76 LEU A O 1
ATOM 654 N N . SER A 1 77 ? -9.714 2.085 14.516 1.00 81.00 77 SER A N 1
ATOM 655 C CA . SER A 1 77 ? -11.144 2.164 14.844 1.00 81.00 77 SER A CA 1
ATOM 656 C C . SER A 1 77 ? -12.075 1.884 13.657 1.00 81.00 77 SER A C 1
ATOM 658 O O . SER A 1 77 ? -13.294 1.926 13.817 1.00 81.00 77 SER A O 1
ATOM 660 N N . ARG A 1 78 ? -11.534 1.586 12.468 1.00 80.75 78 ARG A N 1
ATOM 661 C CA . ARG A 1 78 ? -12.324 1.347 11.252 1.00 80.75 78 ARG A CA 1
ATOM 662 C C . ARG A 1 78 ? -13.113 0.039 11.366 1.00 80.75 78 ARG A C 1
ATOM 664 O O . ARG A 1 78 ? -12.522 -1.034 11.451 1.00 80.75 78 ARG A O 1
ATOM 671 N N . THR A 1 79 ? -14.441 0.125 11.305 1.00 79.94 79 THR A N 1
ATOM 672 C CA . THR A 1 79 ? -15.367 -1.019 11.451 1.00 79.94 79 THR A CA 1
ATOM 673 C C . THR A 1 79 ? -15.948 -1.544 10.138 1.00 79.94 79 THR A C 1
ATOM 675 O O . THR A 1 79 ? -16.566 -2.603 10.135 1.00 79.94 79 THR A O 1
ATOM 678 N N . HIS A 1 80 ? -15.744 -0.824 9.038 1.00 79.19 80 HIS A N 1
ATOM 679 C CA . HIS A 1 80 ? -16.304 -1.108 7.715 1.00 79.19 80 HIS A CA 1
ATOM 680 C C . HIS A 1 80 ? -15.205 -1.464 6.711 1.00 79.19 80 HIS A C 1
ATOM 682 O O . HIS A 1 80 ? -14.037 -1.158 6.952 1.00 79.19 80 HIS A O 1
ATOM 688 N N . GLY A 1 81 ? -15.559 -2.047 5.562 1.00 77.50 81 GLY A N 1
ATOM 689 C CA . GLY A 1 81 ? -14.647 -2.353 4.449 1.00 77.50 81 GLY A CA 1
ATOM 690 C C . GLY A 1 81 ? -13.599 -3.457 4.705 1.00 77.50 81 GLY A C 1
ATOM 691 O O . GLY A 1 81 ? -12.914 -3.501 5.729 1.00 77.50 81 GLY A O 1
ATOM 692 N N . PHE A 1 82 ? -13.377 -4.321 3.714 1.00 78.94 82 PHE A N 1
ATOM 693 C CA . PHE A 1 82 ? -12.472 -5.474 3.811 1.00 78.94 82 PHE A CA 1
ATOM 694 C C . PHE A 1 82 ? -11.126 -5.268 3.089 1.00 78.94 82 PHE A C 1
ATOM 696 O O . PHE A 1 82 ? -11.055 -4.640 2.031 1.00 78.94 82 PHE A O 1
ATOM 703 N N . LEU A 1 83 ? -10.049 -5.854 3.629 1.00 83.38 83 LEU A N 1
ATOM 704 C CA . LEU A 1 83 ? -8.742 -5.913 2.968 1.00 83.38 83 LEU A CA 1
ATOM 705 C C . LEU A 1 83 ? -8.629 -7.167 2.099 1.00 83.38 83 LEU A C 1
ATOM 707 O O . LEU A 1 83 ? -8.321 -8.255 2.583 1.00 83.38 83 LEU A O 1
ATOM 711 N N . SER A 1 84 ? -8.831 -7.009 0.791 1.00 83.69 84 SER A N 1
ATOM 712 C CA . SER A 1 84 ? -8.562 -8.096 -0.153 1.00 83.69 84 SER A CA 1
ATOM 713 C C . SER A 1 84 ? -7.071 -8.436 -0.216 1.00 83.69 84 SER A C 1
ATOM 715 O O . SER A 1 84 ? -6.216 -7.587 0.028 1.00 83.69 84 SER A O 1
ATOM 717 N N . TYR A 1 85 ? -6.742 -9.664 -0.628 1.00 84.25 85 TYR A N 1
ATOM 718 C CA . TYR A 1 85 ? -5.356 -10.110 -0.826 1.00 84.25 85 TYR A CA 1
ATOM 719 C C . TYR A 1 85 ? -4.520 -9.119 -1.656 1.00 84.25 85 TYR A C 1
ATOM 721 O O . TYR A 1 85 ? -3.409 -8.759 -1.267 1.00 84.25 85 TYR A O 1
ATOM 729 N N . ARG A 1 86 ? -5.074 -8.624 -2.773 1.00 86.31 86 ARG A N 1
ATOM 730 C CA . ARG A 1 86 ? -4.395 -7.663 -3.660 1.00 86.31 86 ARG A CA 1
ATOM 731 C C . ARG A 1 86 ? -4.235 -6.291 -3.006 1.00 86.31 86 ARG A C 1
ATOM 733 O O . ARG A 1 86 ? -3.197 -5.657 -3.171 1.00 86.31 86 ARG A O 1
ATOM 740 N N . LEU A 1 87 ? -5.233 -5.847 -2.241 1.00 85.44 87 LEU A N 1
ATOM 741 C CA . LEU A 1 87 ? -5.167 -4.574 -1.526 1.00 85.44 87 LEU A CA 1
ATOM 742 C C . LEU A 1 87 ? -4.125 -4.618 -0.403 1.00 85.44 87 LEU A C 1
ATOM 744 O O . LEU A 1 87 ? -3.340 -3.687 -0.264 1.00 85.44 87 LEU A O 1
ATOM 748 N N . THR A 1 88 ? -4.044 -5.726 0.335 1.00 88.31 88 THR A N 1
ATOM 749 C CA . THR A 1 88 ? -2.995 -5.951 1.339 1.00 88.31 88 THR A CA 1
ATOM 750 C C . THR A 1 88 ? -1.606 -5.940 0.706 1.00 88.31 88 THR A C 1
ATOM 752 O O . THR A 1 88 ? -0.697 -5.311 1.244 1.00 88.31 88 THR A O 1
ATOM 755 N N . GLN A 1 89 ? -1.428 -6.576 -0.458 1.00 89.56 89 GLN A N 1
ATOM 756 C CA . GLN A 1 89 ? -0.165 -6.520 -1.202 1.00 89.56 89 GLN A CA 1
ATOM 757 C C . GLN A 1 89 ? 0.204 -5.095 -1.611 1.00 89.56 89 GLN A C 1
ATOM 759 O O . GLN A 1 89 ? 1.343 -4.682 -1.395 1.00 89.56 89 GLN A O 1
ATOM 764 N N . ALA A 1 90 ? -0.757 -4.329 -2.138 1.00 90.12 90 ALA A N 1
ATOM 765 C CA . ALA A 1 90 ? -0.559 -2.927 -2.487 1.00 90.12 90 ALA A CA 1
ATOM 766 C C . ALA A 1 90 ? -0.157 -2.088 -1.264 1.00 90.12 90 ALA A C 1
ATOM 768 O O . ALA A 1 90 ? 0.871 -1.426 -1.315 1.00 90.12 90 ALA A O 1
ATOM 769 N N . LEU A 1 91 ? -0.891 -2.182 -0.148 1.00 90.44 91 LEU A N 1
ATOM 770 C CA . LEU A 1 91 ? -0.612 -1.434 1.089 1.00 90.44 91 LEU A CA 1
ATOM 771 C C . LEU A 1 91 ? 0.749 -1.760 1.707 1.00 90.44 91 LEU A C 1
ATOM 773 O O . LEU A 1 91 ? 1.351 -0.909 2.354 1.00 90.44 91 LEU A O 1
ATOM 777 N N . THR A 1 92 ? 1.229 -2.986 1.511 1.00 88.75 92 THR A N 1
ATOM 778 C CA . THR A 1 92 ? 2.510 -3.445 2.056 1.00 88.75 92 THR A CA 1
ATOM 779 C C . THR A 1 92 ? 3.663 -3.342 1.067 1.00 88.75 92 THR A C 1
ATOM 781 O O . THR A 1 92 ? 4.800 -3.597 1.448 1.00 88.75 92 THR A O 1
ATOM 784 N N . ASN A 1 93 ? 3.405 -2.960 -0.190 1.00 90.38 93 ASN A N 1
ATOM 785 C CA . ASN A 1 93 ? 4.384 -2.973 -1.280 1.00 90.38 93 ASN A CA 1
ATOM 786 C C . ASN A 1 93 ? 5.096 -4.334 -1.448 1.00 90.38 93 ASN A C 1
ATOM 788 O O . ASN A 1 93 ? 6.307 -4.416 -1.672 1.00 90.38 93 ASN A O 1
ATOM 792 N N . HIS A 1 94 ? 4.345 -5.424 -1.285 1.00 87.62 94 HIS A N 1
ATOM 793 C CA . HIS A 1 94 ? 4.847 -6.801 -1.269 1.00 87.62 94 HIS A CA 1
ATOM 794 C C . HIS A 1 94 ? 4.090 -7.695 -2.264 1.00 87.62 94 HIS A C 1
ATOM 796 O O . HIS A 1 94 ? 3.106 -7.294 -2.879 1.00 87.62 94 HIS A O 1
ATOM 802 N N . GLY A 1 95 ? 4.529 -8.948 -2.403 1.00 90.00 95 GLY A N 1
ATOM 803 C CA . GLY A 1 95 ? 3.786 -9.972 -3.130 1.00 90.00 95 GLY A CA 1
ATOM 804 C C . GLY A 1 95 ? 4.029 -9.926 -4.632 1.00 90.00 95 GLY A C 1
ATOM 805 O O . GLY A 1 95 ? 5.098 -10.329 -5.080 1.00 90.00 95 GLY A O 1
ATOM 806 N N . CYS A 1 96 ? 3.039 -9.479 -5.407 1.00 90.00 96 CYS A N 1
ATOM 807 C CA . CYS A 1 96 ? 3.082 -9.546 -6.871 1.00 90.00 96 CYS A CA 1
ATOM 808 C C . CYS A 1 96 ? 4.033 -8.536 -7.535 1.00 90.00 96 CYS A C 1
ATOM 810 O O . CYS A 1 96 ? 4.300 -8.654 -8.727 1.00 90.00 96 CYS A O 1
ATOM 812 N N . PHE A 1 97 ? 4.553 -7.556 -6.791 1.00 92.06 97 PHE A N 1
ATOM 813 C CA . PHE A 1 97 ? 5.399 -6.514 -7.364 1.00 92.06 97 PHE A CA 1
ATOM 814 C C . PHE A 1 97 ? 6.802 -7.026 -7.707 1.00 92.06 97 PHE A C 1
ATOM 816 O O . PHE A 1 97 ? 7.493 -7.580 -6.847 1.00 92.06 97 PHE A O 1
ATOM 823 N N . SER A 1 98 ? 7.282 -6.788 -8.931 1.00 93.25 98 SER A N 1
ATOM 824 C CA . SER A 1 98 ? 8.599 -7.282 -9.374 1.00 93.25 98 SER A CA 1
ATOM 825 C C . SER A 1 98 ? 9.747 -6.727 -8.519 1.00 93.25 98 SER A C 1
ATOM 827 O O . SER A 1 98 ? 10.711 -7.437 -8.243 1.00 93.25 98 SER A O 1
ATOM 829 N N . SER A 1 99 ? 9.607 -5.515 -7.966 1.00 92.75 99 SER A N 1
ATOM 830 C CA . SER A 1 99 ? 10.559 -4.960 -6.990 1.00 92.75 99 SER A CA 1
ATOM 831 C C . SER A 1 99 ? 10.660 -5.797 -5.715 1.00 92.75 99 SER A C 1
ATOM 833 O O . SER A 1 99 ? 11.760 -5.986 -5.190 1.00 92.75 99 SER A O 1
ATOM 835 N N . TYR A 1 100 ? 9.530 -6.317 -5.224 1.00 91.19 100 TYR A N 1
ATOM 836 C CA . TYR A 1 100 ? 9.497 -7.224 -4.081 1.00 91.19 100 TYR A CA 1
ATOM 837 C C . TYR A 1 100 ? 10.108 -8.580 -4.445 1.00 91.19 100 TYR A C 1
ATOM 839 O O . TYR A 1 100 ? 10.996 -9.061 -3.739 1.00 91.19 100 TYR A O 1
ATOM 847 N N . LEU A 1 101 ? 9.682 -9.166 -5.567 1.00 92.88 101 LEU A N 1
ATOM 848 C CA . LEU A 1 101 ? 10.160 -10.475 -6.015 1.00 92.88 101 LEU A CA 1
ATOM 849 C C . LEU A 1 101 ? 11.667 -10.474 -6.296 1.00 92.88 101 LEU A C 1
ATOM 851 O O . LEU A 1 101 ? 12.360 -11.421 -5.930 1.00 92.88 101 LEU A O 1
ATOM 855 N N . TYR A 1 102 ? 12.199 -9.392 -6.862 1.00 91.69 102 TYR A N 1
ATOM 856 C CA . TYR A 1 102 ? 13.636 -9.203 -7.034 1.00 91.69 102 TYR A CA 1
ATOM 857 C C . TYR A 1 102 ? 14.371 -9.179 -5.694 1.00 91.69 102 TYR A C 1
ATOM 859 O O . TYR A 1 102 ? 15.395 -9.841 -5.535 1.00 91.69 102 TYR A O 1
ATOM 867 N N . ARG A 1 103 ? 13.852 -8.437 -4.704 1.00 90.00 103 ARG A N 1
ATOM 868 C CA . ARG A 1 103 ? 14.470 -8.336 -3.371 1.00 90.00 103 ARG A CA 1
ATOM 869 C C . ARG A 1 103 ? 14.604 -9.708 -2.707 1.00 90.00 103 ARG A C 1
ATOM 871 O O . ARG A 1 103 ? 15.626 -9.974 -2.084 1.00 90.00 103 ARG A O 1
ATOM 878 N N . ILE A 1 104 ? 13.615 -10.586 -2.887 1.00 89.25 104 ILE A N 1
ATOM 879 C CA . ILE A 1 104 ? 13.640 -11.964 -2.366 1.00 89.25 104 ILE A CA 1
ATOM 880 C C . ILE A 1 104 ? 14.243 -12.984 -3.348 1.00 89.25 104 ILE A C 1
ATOM 882 O O . ILE A 1 104 ? 14.133 -14.189 -3.125 1.00 89.25 104 ILE A O 1
ATOM 886 N N . ARG A 1 105 ? 14.877 -12.519 -4.433 1.00 93.06 105 ARG A N 1
ATOM 887 C CA . ARG A 1 105 ? 15.553 -13.344 -5.451 1.00 93.06 105 ARG A CA 1
ATOM 888 C C . ARG A 1 105 ? 14.636 -14.365 -6.142 1.00 93.06 105 ARG A C 1
ATOM 890 O O . ARG A 1 105 ? 15.073 -15.446 -6.526 1.00 93.06 105 ARG A O 1
ATOM 897 N N . LYS A 1 106 ? 13.354 -14.024 -6.299 1.00 91.00 106 LYS A N 1
ATOM 898 C CA . LYS A 1 106 ? 12.340 -14.813 -7.023 1.00 91.00 106 LYS A CA 1
ATOM 899 C C . LYS A 1 106 ? 12.017 -14.262 -8.410 1.00 91.00 106 LYS A C 1
ATOM 901 O O . LYS A 1 106 ? 11.262 -14.889 -9.142 1.00 91.00 106 LYS A O 1
ATOM 906 N N . PHE A 1 107 ? 12.585 -13.116 -8.776 1.00 93.12 107 PHE A N 1
ATOM 907 C CA . PHE A 1 107 ? 12.450 -12.537 -10.107 1.00 93.12 107 PHE A CA 1
ATOM 908 C C . PHE A 1 107 ? 13.718 -11.774 -10.494 1.00 93.12 107 PHE A C 1
ATOM 910 O O . PHE A 1 107 ? 14.443 -11.284 -9.629 1.00 93.12 107 PHE A O 1
ATOM 917 N N . TYR A 1 108 ? 14.008 -11.696 -11.790 1.00 92.69 108 TYR A N 1
ATOM 918 C CA . TYR A 1 108 ? 15.307 -11.238 -12.297 1.00 92.69 108 TYR A CA 1
ATOM 919 C C . TYR A 1 108 ? 15.398 -9.719 -12.498 1.00 92.69 108 TYR A C 1
ATOM 921 O O . TYR A 1 108 ? 16.479 -9.194 -12.750 1.00 92.69 108 TYR A O 1
ATOM 929 N N . THR A 1 109 ? 14.290 -8.982 -12.378 1.00 93.50 109 THR A N 1
ATOM 930 C CA . THR A 1 109 ? 14.273 -7.526 -12.572 1.00 93.50 109 THR A CA 1
ATOM 931 C C . THR A 1 109 ? 13.324 -6.813 -11.611 1.00 93.50 109 THR A C 1
ATOM 933 O O . THR A 1 109 ? 12.349 -7.386 -11.147 1.00 93.50 109 THR A O 1
ATOM 936 N N . LYS A 1 110 ? 13.604 -5.538 -11.313 1.00 94.50 110 LYS A N 1
ATOM 937 C CA . LYS A 1 110 ? 12.699 -4.641 -10.564 1.00 94.50 110 LY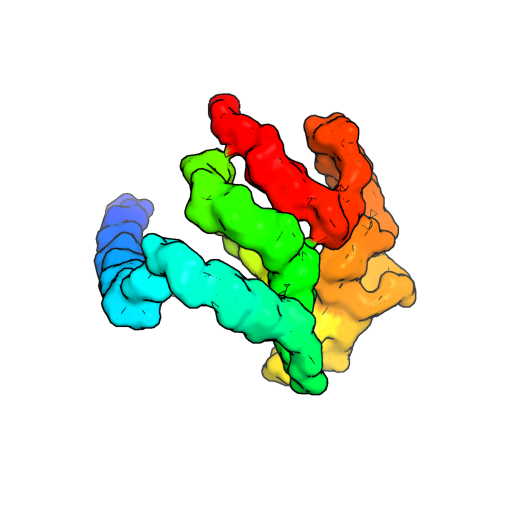S A CA 1
ATOM 938 C C . LYS A 1 110 ? 11.803 -3.811 -11.487 1.00 94.50 110 LYS A C 1
ATOM 940 O O . LYS A 1 110 ? 11.044 -2.972 -11.009 1.00 94.50 110 LYS A O 1
ATOM 945 N N . ARG A 1 111 ? 11.985 -3.927 -12.805 1.00 94.88 111 ARG A N 1
ATOM 946 C CA . ARG A 1 111 ? 11.343 -3.057 -13.799 1.00 94.88 111 ARG A CA 1
ATOM 947 C C . ARG A 1 111 ? 9.859 -3.376 -13.934 1.00 94.88 111 ARG A C 1
ATOM 949 O O . ARG A 1 111 ? 9.431 -4.501 -13.676 1.00 94.88 111 ARG A O 1
ATOM 956 N N . CYS A 1 112 ? 9.092 -2.365 -14.323 1.00 92.81 112 CYS A N 1
ATOM 957 C CA . CYS A 1 112 ? 7.723 -2.554 -14.777 1.00 92.81 112 CYS A CA 1
ATOM 958 C C . CYS A 1 112 ? 7.722 -3.187 -16.168 1.00 92.81 112 CYS A C 1
ATOM 960 O O . CYS A 1 112 ? 8.413 -2.710 -17.059 1.00 92.81 112 CYS A O 1
ATOM 962 N N . GLU A 1 113 ? 6.961 -4.265 -16.337 1.00 90.88 113 GLU A N 1
ATOM 963 C CA . GLU A 1 113 ? 6.793 -4.935 -17.634 1.00 90.88 113 GLU A CA 1
ATOM 964 C C . GLU A 1 113 ? 5.682 -4.290 -18.472 1.00 90.88 113 GLU A C 1
ATOM 966 O O . GLU A 1 113 ? 5.581 -4.535 -19.668 1.00 90.88 113 GLU A O 1
ATOM 971 N N . PHE A 1 114 ? 4.863 -3.438 -17.849 1.00 89.38 114 PHE A N 1
ATOM 972 C CA . PHE A 1 114 ? 3.690 -2.826 -18.472 1.00 89.38 114 PHE A CA 1
ATOM 973 C C . PHE A 1 114 ? 3.952 -1.419 -19.012 1.00 89.38 114 PHE A C 1
ATOM 975 O O . PHE A 1 114 ? 3.137 -0.895 -19.762 1.00 89.38 114 PHE A O 1
ATOM 982 N N . CYS A 1 115 ? 5.062 -0.785 -18.628 1.00 91.69 115 CYS A N 1
ATOM 983 C CA . CYS A 1 115 ? 5.431 0.537 -19.128 1.00 91.69 115 CYS A CA 1
ATOM 984 C C . CYS A 1 115 ? 6.961 0.707 -19.156 1.00 91.69 115 CYS A C 1
ATOM 986 O O . CYS A 1 115 ? 7.661 0.072 -18.361 1.00 91.69 115 CYS A O 1
ATOM 988 N N . PRO A 1 116 ? 7.495 1.580 -20.029 1.00 86.62 116 PRO A N 1
ATOM 989 C CA . PRO A 1 116 ? 8.928 1.836 -20.146 1.00 86.62 116 PRO A CA 1
ATOM 990 C C . PRO A 1 116 ? 9.519 2.571 -18.932 1.00 86.62 116 PRO A C 1
ATOM 992 O O . PRO A 1 116 ? 10.737 2.573 -18.748 1.00 86.62 116 PRO A O 1
ATOM 995 N N . ALA A 1 117 ? 8.685 3.189 -18.091 1.00 73.00 117 ALA A N 1
ATOM 996 C CA . ALA A 1 117 ? 9.130 4.066 -17.018 1.00 73.00 117 ALA A CA 1
ATOM 997 C C . ALA A 1 117 ? 8.851 3.481 -15.625 1.00 73.00 117 ALA A C 1
ATOM 999 O O . ALA A 1 117 ? 7.734 3.540 -15.123 1.00 73.00 117 ALA A O 1
ATOM 1000 N N . GLY A 1 118 ? 9.899 3.017 -14.940 1.00 81.19 118 GLY A N 1
ATOM 1001 C CA . GLY A 1 118 ? 9.889 2.855 -13.483 1.00 81.19 118 GLY A CA 1
ATOM 1002 C C . GLY A 1 118 ? 10.144 1.444 -12.957 1.00 81.19 118 GLY A C 1
ATOM 1003 O O . GLY A 1 118 ? 10.354 0.472 -13.686 1.00 81.19 118 GLY A O 1
ATOM 1004 N N . ARG A 1 119 ? 10.157 1.355 -11.625 1.00 91.12 119 ARG A N 1
ATOM 1005 C CA . ARG A 1 119 ? 10.191 0.092 -10.889 1.00 91.12 119 ARG A CA 1
ATOM 1006 C C . ARG A 1 119 ? 8.765 -0.398 -10.674 1.00 91.12 119 ARG A C 1
ATOM 1008 O O . ARG A 1 119 ? 7.886 0.403 -10.381 1.00 91.12 119 ARG A O 1
ATOM 1015 N N . ASN A 1 120 ? 8.529 -1.699 -10.791 1.00 93.69 120 ASN A N 1
ATOM 1016 C CA . ASN A 1 120 ? 7.243 -2.280 -10.429 1.00 93.69 120 ASN A CA 1
ATOM 1017 C C . ASN A 1 120 ? 7.192 -2.415 -8.906 1.00 93.69 120 ASN A C 1
ATOM 1019 O O . ASN A 1 120 ? 7.624 -3.415 -8.336 1.00 93.69 120 ASN A O 1
ATOM 1023 N N . ASP A 1 121 ? 6.771 -1.345 -8.252 1.00 93.88 121 ASP A N 1
ATOM 1024 C CA . ASP A 1 121 ? 6.385 -1.295 -6.847 1.00 93.88 121 ASP A CA 1
ATOM 1025 C C . ASP A 1 121 ? 4.929 -0.810 -6.755 1.00 93.88 121 ASP A C 1
ATOM 1027 O O . ASP A 1 121 ? 4.345 -0.383 -7.758 1.00 93.88 121 ASP A O 1
ATOM 1031 N N . ALA A 1 122 ? 4.312 -0.913 -5.580 1.00 93.56 122 ALA A N 1
ATOM 1032 C CA . ALA A 1 122 ? 2.938 -0.470 -5.367 1.00 93.56 122 ALA A CA 1
ATOM 1033 C C . ALA A 1 122 ? 2.776 1.027 -5.657 1.00 93.56 122 ALA A C 1
ATOM 1035 O O . ALA A 1 122 ? 1.808 1.429 -6.302 1.00 93.56 122 ALA A O 1
ATOM 1036 N N . GLY A 1 123 ? 3.759 1.839 -5.252 1.00 92.81 123 GLY A N 1
ATOM 1037 C CA . GLY A 1 123 ? 3.774 3.280 -5.489 1.00 92.81 123 GLY A CA 1
ATOM 1038 C C . GLY A 1 123 ? 3.644 3.629 -6.976 1.00 92.81 123 GLY A C 1
ATOM 1039 O O . GLY A 1 123 ? 2.839 4.466 -7.379 1.00 92.81 123 GLY A O 1
ATOM 1040 N N . HIS A 1 124 ? 4.426 2.965 -7.820 1.00 94.69 124 HIS A N 1
ATOM 1041 C CA . HIS A 1 124 ? 4.360 3.133 -9.261 1.00 94.69 124 HIS A CA 1
ATOM 1042 C C . HIS A 1 124 ? 3.095 2.498 -9.842 1.00 94.69 124 HIS A C 1
ATOM 1044 O O . HIS A 1 124 ? 2.316 3.187 -10.495 1.00 94.69 124 HIS A O 1
ATOM 1050 N N . THR A 1 125 ? 2.876 1.206 -9.601 1.00 93.31 125 THR A N 1
ATOM 1051 C CA . THR A 1 125 ? 1.826 0.417 -10.264 1.00 93.31 125 THR A CA 1
ATOM 1052 C C . THR A 1 125 ? 0.439 0.994 -9.996 1.00 93.31 125 THR A C 1
ATOM 1054 O O . THR A 1 125 ? -0.344 1.160 -10.928 1.00 93.31 125 THR A O 1
ATOM 1057 N N . VAL A 1 126 ? 0.152 1.356 -8.742 1.00 92.75 126 VAL A N 1
ATOM 1058 C CA . VAL A 1 126 ? -1.170 1.850 -8.341 1.00 92.75 126 VAL A CA 1
ATOM 1059 C C . VAL A 1 126 ? -1.357 3.315 -8.732 1.00 92.75 126 VAL A C 1
ATOM 1061 O O . VAL A 1 126 ? -2.402 3.660 -9.279 1.00 92.75 126 VAL A O 1
ATOM 1064 N N . PHE A 1 127 ? -0.359 4.178 -8.506 1.00 93.88 127 PHE A N 1
ATOM 1065 C CA . PHE A 1 127 ? -0.571 5.634 -8.551 1.00 93.88 127 PHE A CA 1
ATOM 1066 C C . PHE A 1 127 ? 0.016 6.354 -9.769 1.00 93.88 127 PHE A C 1
ATOM 1068 O O . PHE A 1 127 ? -0.354 7.498 -10.018 1.00 93.88 127 PHE A O 1
ATOM 1075 N N . ARG A 1 128 ? 0.954 5.748 -10.508 1.00 94.31 128 ARG A N 1
ATOM 1076 C CA . ARG A 1 128 ? 1.731 6.460 -11.547 1.00 94.31 128 ARG A CA 1
ATOM 1077 C C . ARG A 1 128 ? 1.809 5.740 -12.888 1.00 94.31 128 ARG A C 1
ATOM 1079 O O . ARG A 1 128 ? 2.006 6.393 -13.901 1.00 94.31 128 ARG A O 1
ATOM 1086 N N . CYS A 1 129 ? 1.687 4.417 -12.901 1.00 94.44 129 CYS A N 1
ATOM 1087 C CA . CYS A 1 129 ? 1.884 3.609 -14.096 1.00 94.44 129 CYS A CA 1
ATOM 1088 C C . CYS A 1 129 ? 0.841 3.950 -15.164 1.00 94.44 129 CYS A C 1
ATOM 1090 O O . CYS A 1 129 ? -0.363 3.808 -14.930 1.00 94.44 129 CYS A O 1
ATOM 1092 N N . GLU A 1 130 ? 1.312 4.391 -16.327 1.00 93.94 130 GLU A N 1
ATOM 1093 C CA . GLU A 1 130 ? 0.472 4.798 -17.457 1.00 93.94 130 GLU A CA 1
ATOM 1094 C C . GLU A 1 130 ? -0.357 3.644 -18.023 1.00 93.94 130 GLU A C 1
ATOM 1096 O O . GLU A 1 130 ? -1.497 3.859 -18.414 1.00 93.94 130 GLU A O 1
ATOM 1101 N N . ALA A 1 131 ? 0.147 2.408 -17.947 1.00 93.06 131 ALA A N 1
ATOM 1102 C CA . ALA A 1 131 ? -0.586 1.218 -18.380 1.00 93.06 131 ALA A CA 1
ATOM 1103 C C . ALA A 1 131 ? -1.928 1.040 -17.652 1.00 93.06 131 ALA A C 1
ATOM 1105 O O . ALA A 1 131 ? -2.845 0.407 -18.167 1.00 93.06 131 ALA A O 1
ATOM 1106 N N . TRP A 1 132 ? -2.045 1.607 -16.447 1.00 92.94 132 TRP A N 1
ATOM 1107 C CA . TRP A 1 132 ? -3.227 1.511 -15.594 1.00 92.94 132 TRP A CA 1
ATOM 1108 C C . TRP A 1 132 ? -3.946 2.856 -15.412 1.00 92.94 132 TRP A C 1
ATOM 1110 O O . TRP A 1 132 ? -4.747 2.984 -14.486 1.00 92.94 132 TRP A O 1
ATOM 1120 N N . SER A 1 133 ? -3.662 3.866 -16.246 1.00 93.75 133 SER A N 1
ATOM 1121 C CA . SER A 1 133 ? -4.284 5.200 -16.153 1.00 93.75 133 SER A CA 1
ATOM 1122 C C . SER A 1 133 ? -5.802 5.136 -16.217 1.00 93.75 133 SER A C 1
ATOM 1124 O O . SER A 1 133 ? -6.453 5.596 -15.287 1.00 93.75 133 SER A O 1
ATOM 1126 N N . TYR A 1 134 ? -6.350 4.459 -17.222 1.00 93.12 134 TYR A N 1
ATOM 1127 C CA . TYR A 1 134 ? -7.793 4.334 -17.417 1.00 93.12 134 TYR A CA 1
ATOM 1128 C C . TYR A 1 134 ? -8.515 3.725 -16.201 1.00 93.12 134 TYR A C 1
ATOM 1130 O O . TYR A 1 134 ? -9.530 4.242 -15.738 1.00 93.12 134 TYR A O 1
ATOM 1138 N N . LEU A 1 135 ? -7.970 2.643 -15.627 1.00 93.19 135 LEU A N 1
ATOM 1139 C CA . LEU A 1 135 ? -8.549 2.021 -14.430 1.00 93.19 135 LEU A CA 1
ATOM 1140 C C . LEU A 1 135 ? -8.454 2.937 -13.208 1.00 93.19 135 LEU A C 1
ATOM 1142 O O . LEU A 1 135 ? -9.383 2.994 -12.403 1.00 93.19 135 LEU A O 1
ATOM 1146 N N . ARG A 1 136 ? -7.332 3.645 -13.057 1.00 94.50 136 ARG A N 1
ATOM 1147 C CA . ARG A 1 136 ? -7.146 4.602 -11.967 1.00 94.50 136 ARG A CA 1
ATOM 1148 C C . ARG A 1 136 ? -8.111 5.776 -12.100 1.00 94.50 136 ARG A C 1
ATOM 1150 O O . ARG A 1 136 ? -8.737 6.112 -11.107 1.00 94.50 136 ARG A O 1
ATOM 1157 N N . GLU A 1 137 ? -8.295 6.331 -13.291 1.00 94.44 137 GLU A N 1
ATOM 1158 C CA . GLU A 1 137 ? -9.260 7.405 -13.561 1.00 94.44 137 GLU A CA 1
ATOM 1159 C C . GLU A 1 137 ? -10.695 6.980 -13.219 1.00 94.44 137 GLU A C 1
ATOM 1161 O O . GLU A 1 137 ? -11.431 7.731 -12.581 1.00 94.44 137 GLU A O 1
ATOM 1166 N N . GLU A 1 138 ? -11.088 5.747 -13.553 1.00 93.31 138 GLU A N 1
ATOM 1167 C CA . GLU A 1 138 ? -12.403 5.211 -13.184 1.00 93.31 138 GLU A CA 1
ATOM 1168 C C . GLU A 1 138 ? -12.574 5.086 -11.659 1.00 93.31 138 GLU A C 1
ATOM 1170 O O . GLU A 1 138 ? -13.634 5.415 -11.116 1.00 93.31 138 GLU A O 1
ATOM 1175 N N . VAL A 1 139 ? -11.529 4.661 -10.942 1.00 90.44 139 VAL A N 1
ATOM 1176 C CA . VAL A 1 139 ? -11.528 4.648 -9.470 1.00 90.44 139 VAL A CA 1
ATOM 1177 C C . VAL A 1 139 ? -11.615 6.070 -8.914 1.00 90.44 139 VAL A C 1
ATOM 1179 O O . VAL A 1 139 ? -12.442 6.333 -8.045 1.00 90.44 139 VAL A O 1
ATOM 1182 N N . GLU A 1 140 ? -10.819 7.003 -9.432 1.00 93.19 140 GLU A N 1
ATOM 1183 C CA . GLU A 1 140 ? -10.809 8.408 -9.010 1.00 93.19 140 GLU A CA 1
ATOM 1184 C C . GLU A 1 140 ? -12.167 9.085 -9.221 1.00 93.19 140 GLU A C 1
ATOM 1186 O O . GLU A 1 140 ? -12.636 9.826 -8.354 1.00 93.19 140 GLU A O 1
ATOM 1191 N N . ARG A 1 141 ? -12.850 8.770 -10.328 1.00 91.88 141 ARG A N 1
ATOM 1192 C CA . ARG A 1 141 ? -14.209 9.234 -10.625 1.00 91.88 141 ARG A CA 1
ATOM 1193 C C . ARG A 1 141 ? -15.219 8.729 -9.597 1.00 91.88 141 ARG A C 1
ATOM 1195 O O . ARG A 1 141 ? -16.052 9.508 -9.133 1.00 91.88 141 ARG A O 1
ATOM 1202 N N . ARG A 1 142 ? -15.149 7.447 -9.218 1.00 90.25 142 ARG A N 1
ATOM 1203 C CA . ARG A 1 142 ? -16.021 6.858 -8.182 1.00 90.25 142 ARG A CA 1
ATOM 1204 C C . ARG A 1 142 ? -15.744 7.443 -6.802 1.00 90.25 142 ARG A C 1
ATOM 1206 O O . ARG A 1 142 ? -16.682 7.757 -6.079 1.00 90.25 142 ARG A O 1
ATOM 1213 N N . LEU A 1 143 ? -14.470 7.640 -6.468 1.00 87.62 143 LEU A N 1
ATOM 1214 C CA . LEU A 1 143 ? -14.046 8.263 -5.213 1.00 87.62 143 LEU A CA 1
ATOM 1215 C C . LEU A 1 143 ? -14.300 9.778 -5.179 1.00 87.62 143 LEU A C 1
ATOM 1217 O O . LEU A 1 143 ? -14.219 10.379 -4.110 1.00 87.62 143 LEU A O 1
ATOM 1221 N N . ARG A 1 144 ? -14.572 10.401 -6.338 1.00 91.81 144 ARG A N 1
ATOM 1222 C CA . ARG A 1 144 ? -14.592 11.862 -6.538 1.00 91.81 144 ARG A CA 1
ATOM 1223 C C . ARG A 1 144 ? -13.325 12.529 -5.994 1.00 91.81 144 ARG A C 1
ATOM 1225 O O . ARG A 1 144 ? -13.365 13.629 -5.446 1.00 91.81 144 ARG A O 1
ATOM 1232 N N . LYS A 1 145 ? -12.198 11.826 -6.107 1.00 90.12 145 LYS A N 1
ATOM 1233 C CA . LYS A 1 145 ? -10.922 12.210 -5.511 1.00 90.12 145 LYS A CA 1
ATOM 1234 C C . LYS A 1 145 ? -9.774 11.558 -6.262 1.00 90.12 145 LYS A C 1
ATOM 1236 O O . LYS A 1 145 ? -9.841 10.378 -6.590 1.00 90.12 145 LYS A O 1
ATOM 1241 N N . ARG A 1 146 ? -8.692 12.312 -6.466 1.00 94.44 146 ARG A N 1
ATOM 1242 C CA . ARG A 1 146 ? -7.453 11.784 -7.044 1.00 94.44 146 ARG A CA 1
ATOM 1243 C C . ARG A 1 146 ? -6.828 10.730 -6.128 1.00 94.44 146 ARG A C 1
ATOM 1245 O O . ARG A 1 146 ? -6.709 10.938 -4.915 1.00 94.44 146 ARG A O 1
ATOM 1252 N N . LEU A 1 147 ? -6.373 9.631 -6.714 1.00 92.88 147 LEU A N 1
ATOM 1253 C CA . LEU A 1 147 ? -5.767 8.512 -6.021 1.00 92.88 147 LEU A CA 1
ATOM 1254 C C . LEU A 1 147 ? -4.250 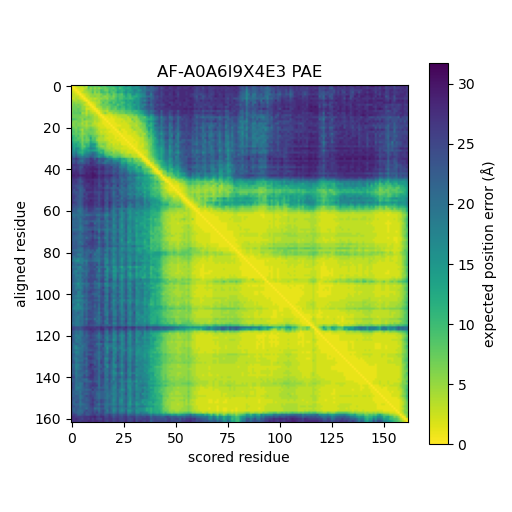8.704 -5.971 1.00 92.88 147 LEU A C 1
ATOM 1256 O O . LEU A 1 147 ? -3.569 8.878 -6.978 1.00 92.88 147 LEU A O 1
ATOM 1260 N N . SER A 1 148 ? -3.709 8.671 -4.764 1.00 94.50 148 SER A N 1
ATOM 1261 C CA . SER A 1 148 ? -2.288 8.838 -4.487 1.00 94.50 148 SER A CA 1
ATOM 1262 C C . SER A 1 148 ? -1.927 8.124 -3.189 1.00 94.50 148 SER A C 1
ATOM 1264 O O . SER A 1 148 ? -2.809 7.728 -2.425 1.00 94.50 148 SER A O 1
ATOM 1266 N N . GLU A 1 149 ? -0.630 8.028 -2.901 1.00 91.69 149 GLU A N 1
ATOM 1267 C CA . GLU A 1 149 ? -0.137 7.520 -1.615 1.00 91.69 149 GLU A CA 1
ATOM 1268 C C . GLU A 1 149 ? -0.765 8.286 -0.433 1.00 91.69 149 GLU A C 1
ATOM 1270 O O . GLU A 1 149 ? -1.198 7.674 0.536 1.00 91.69 149 GLU A O 1
ATO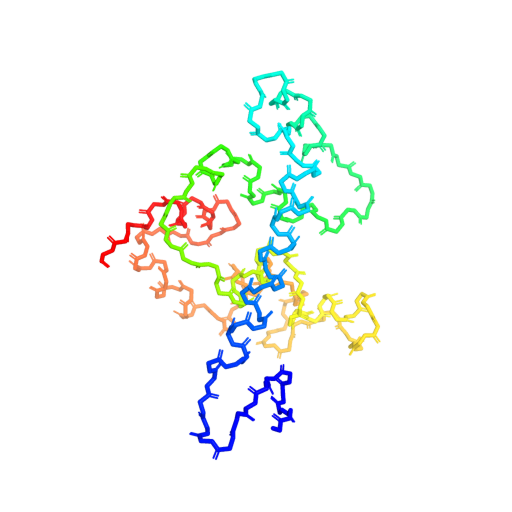M 1275 N N . GLY A 1 150 ? -0.927 9.610 -0.544 1.00 92.06 150 GLY A N 1
ATOM 1276 C CA . GLY A 1 150 ? -1.519 10.432 0.518 1.00 92.06 150 GLY A CA 1
ATOM 1277 C C . GLY A 1 150 ? -3.043 10.340 0.643 1.00 92.06 150 GLY A C 1
ATOM 1278 O O . GLY A 1 150 ? -3.591 10.782 1.644 1.00 92.06 150 GLY A O 1
ATOM 1279 N N . THR A 1 151 ? -3.747 9.791 -0.352 1.00 92.31 151 THR A N 1
ATOM 1280 C CA . THR A 1 151 ? -5.222 9.770 -0.374 1.00 92.31 151 THR A CA 1
ATOM 1281 C C . THR A 1 151 ? -5.813 8.367 -0.306 1.00 92.31 151 THR A C 1
ATOM 1283 O O . THR A 1 151 ? -7.013 8.242 -0.058 1.00 92.31 151 THR A O 1
ATOM 1286 N N . LEU A 1 152 ? -5.007 7.314 -0.494 1.00 91.31 152 LEU A N 1
ATOM 1287 C CA . LEU A 1 152 ? -5.472 5.925 -0.495 1.00 91.31 152 LEU A CA 1
ATOM 1288 C C . LEU A 1 152 ? -6.157 5.555 0.826 1.00 91.31 152 LEU A C 1
ATOM 1290 O O . LEU A 1 152 ? -7.324 5.172 0.823 1.00 91.31 152 LEU A O 1
ATOM 1294 N N . VAL A 1 153 ? -5.447 5.691 1.949 1.00 91.00 153 VAL A N 1
ATOM 1295 C CA . VAL A 1 153 ? -5.967 5.286 3.264 1.00 91.00 153 VAL A CA 1
ATOM 1296 C C . VAL A 1 153 ? -7.146 6.159 3.680 1.00 91.00 153 VAL A C 1
ATOM 1298 O O . VAL A 1 153 ? -8.145 5.642 4.168 1.00 91.00 153 VAL A O 1
ATOM 1301 N N . GLU A 1 154 ? -7.095 7.460 3.402 1.00 90.38 154 GLU A N 1
ATOM 1302 C CA . GLU A 1 154 ? -8.228 8.355 3.639 1.00 90.38 154 GLU A CA 1
ATOM 1303 C C . GLU A 1 154 ? -9.483 7.920 2.864 1.00 90.38 154 GLU A C 1
ATOM 1305 O O . GLU A 1 154 ? -10.577 7.911 3.422 1.00 90.38 154 GLU A O 1
ATOM 1310 N N . SER A 1 155 ? -9.325 7.495 1.606 1.00 90.19 155 SER A N 1
ATOM 1311 C CA . SER A 1 155 ? -10.437 7.003 0.780 1.00 90.19 155 SER A CA 1
ATOM 1312 C C . SER A 1 155 ? -10.998 5.675 1.300 1.00 90.19 155 SER A C 1
ATOM 1314 O O . SER A 1 155 ? -12.199 5.436 1.239 1.00 90.19 155 SER A O 1
ATOM 1316 N N . MET A 1 156 ? -10.143 4.813 1.857 1.00 88.56 156 MET A N 1
ATOM 1317 C CA . MET A 1 156 ? -10.577 3.572 2.508 1.00 88.56 156 MET A CA 1
ATOM 1318 C C . MET A 1 156 ? -11.328 3.826 3.822 1.00 88.56 156 MET A C 1
ATOM 1320 O O . MET A 1 156 ? -12.186 3.032 4.201 1.00 88.56 156 MET A O 1
ATOM 1324 N N . LEU A 1 157 ? -11.005 4.918 4.518 1.00 87.19 157 LEU A N 1
ATOM 1325 C CA . LEU A 1 157 ? -11.663 5.329 5.759 1.00 87.19 157 LEU A CA 1
ATOM 1326 C C . LEU A 1 157 ? -13.001 6.034 5.528 1.00 87.19 157 LEU A C 1
ATOM 1328 O O . LEU A 1 157 ? -13.826 6.055 6.431 1.00 87.19 157 LEU A O 1
ATOM 1332 N N . SER A 1 158 ? -13.220 6.625 4.354 1.00 83.19 158 SER A N 1
ATOM 1333 C CA . SER A 1 158 ? -14.463 7.335 4.033 1.00 83.19 158 SER A CA 1
ATOM 1334 C C . SER A 1 158 ? -15.525 6.466 3.353 1.00 83.19 158 SER A C 1
ATOM 1336 O O . SER A 1 158 ? -16.688 6.872 3.301 1.00 83.19 158 SER A O 1
ATOM 1338 N N . GLY A 1 159 ? -15.148 5.295 2.828 1.00 71.19 159 GLY A N 1
ATOM 1339 C CA . GLY A 1 159 ? -16.073 4.367 2.179 1.00 71.19 159 GLY A CA 1
ATOM 1340 C C . GLY A 1 159 ? -17.055 3.776 3.185 1.00 71.19 159 GLY A C 1
ATOM 1341 O O . GLY A 1 159 ? -16.654 2.970 4.013 1.00 71.19 159 GLY A O 1
ATOM 1342 N N . ARG A 1 160 ? -18.325 4.182 3.127 1.00 56.81 160 ARG A N 1
ATOM 1343 C CA . ARG A 1 160 ? -19.393 3.605 3.955 1.00 56.81 160 ARG A CA 1
ATOM 1344 C C . ARG A 1 160 ? -19.701 2.192 3.457 1.00 56.81 160 ARG A C 1
ATOM 1346 O O . ARG A 1 160 ? -19.624 1.954 2.253 1.00 56.81 160 ARG A O 1
ATOM 1353 N N . ASP A 1 161 ? -20.037 1.286 4.371 1.00 45.53 161 ASP A N 1
ATOM 1354 C CA . ASP A 1 161 ? -20.731 0.057 3.988 1.00 45.53 161 ASP A CA 1
ATOM 1355 C C . ASP A 1 161 ? -22.111 0.490 3.457 1.00 45.53 161 ASP A C 1
ATOM 1357 O O . ASP A 1 161 ? -22.924 1.020 4.219 1.00 45.53 161 ASP A O 1
ATOM 1361 N N . GLU A 1 162 ? -22.319 0.385 2.144 1.00 36.50 162 GLU A N 1
ATOM 1362 C CA . GLU A 1 162 ? -23.662 0.350 1.546 1.00 36.50 162 GLU A CA 1
ATOM 1363 C C . GLU A 1 162 ? -24.227 -1.068 1.649 1.00 36.50 162 GLU A C 1
ATOM 1365 O O . GLU A 1 162 ? -23.465 -2.027 1.371 1.00 36.50 162 GLU A O 1
#

Foldseek 3Di:
DADPNQDADPVRDRVVVCVVVVVVVVVVVVVVVVVPPQVPDPVNVPVVLVVLPDDDVPPLCVLLSLQQSVPVVLVVVQPDDDQDPVNVCLSSQEDPQQLNCVVVPNHDDQCDPQDPDDGRTSQCPQQPPPSCVVVQVVVCVVLVHHDHSHCPVVSRSPDDDD